Protein AF-A0A7C0U0V1-F1 (afdb_monomer_lite)

Secondary structure (DSSP, 8-state):
----HHHHHHHHHHHHHHHHHHHHHHHHHHHHHHHHHHHHHHHHHHHHHHHHHEEEEE-STT-TTSPP-PPPHHHHHHHHHHHHHHHHHHHHHHHHHHHHHH---TTHHHHHHHHHHHHHHHHHHHHHHHHHHHHSPPEEEEE----------TT--S--

Structure (mmCIF, N/CA/C/O backbone):
data_AF-A0A7C0U0V1-F1
#
_entry.id   AF-A0A7C0U0V1-F1
#
loop_
_atom_site.group_PDB
_atom_site.id
_atom_site.type_symbol
_atom_site.label_atom_id
_atom_site.label_alt_id
_atom_site.label_comp_id
_atom_site.label_asym_id
_atom_site.label_entity_id
_atom_site.label_seq_id
_atom_site.pdbx_PDB_ins_code
_atom_site.Cartn_x
_atom_site.Cartn_y
_atom_site.Cartn_z
_atom_site.occupancy
_atom_site.B_iso_or_equiv
_atom_site.auth_seq_id
_atom_site.auth_comp_id
_atom_site.auth_asym_id
_atom_site.auth_atom_id
_atom_site.pdbx_PDB_model_num
ATOM 1 N N . MET A 1 1 ? -17.894 32.303 45.449 1.00 52.69 1 MET A N 1
ATOM 2 C CA . MET A 1 1 ? -18.729 31.550 44.489 1.00 52.69 1 MET A CA 1
ATOM 3 C C . MET A 1 1 ? -18.239 30.102 44.482 1.00 52.69 1 MET A C 1
ATOM 5 O O . MET A 1 1 ? -17.266 29.779 43.814 1.00 52.69 1 MET A O 1
ATOM 9 N N . THR A 1 2 ? -18.782 29.261 45.362 1.00 60.09 2 THR A N 1
ATOM 10 C CA . THR A 1 2 ? -18.329 27.878 45.577 1.00 60.09 2 THR A CA 1
ATOM 11 C C . THR A 1 2 ? -19.052 26.952 44.605 1.00 60.09 2 THR A C 1
ATOM 13 O O . THR A 1 2 ? -20.195 26.574 44.834 1.00 60.09 2 THR A O 1
ATOM 16 N N . VAL A 1 3 ? -18.382 26.618 43.499 1.00 63.16 3 VAL A N 1
ATOM 17 C CA . VAL A 1 3 ? -18.854 25.628 42.515 1.00 63.16 3 VAL A CA 1
ATOM 18 C C . VAL A 1 3 ? -19.207 24.333 43.245 1.00 63.16 3 VAL A C 1
ATOM 20 O O . VAL A 1 3 ? -18.391 23.821 44.025 1.00 63.16 3 VAL A O 1
ATOM 23 N N . SER A 1 4 ? -20.422 23.823 43.029 1.00 75.38 4 SER A N 1
ATOM 24 C CA . SER A 1 4 ? -20.931 22.696 43.810 1.00 75.38 4 SER A CA 1
ATOM 25 C C . SER A 1 4 ? -20.118 21.427 43.525 1.00 75.38 4 SER A C 1
ATOM 27 O O . SER A 1 4 ? -19.619 21.207 42.419 1.00 75.38 4 SER A O 1
ATOM 29 N N . LEU A 1 5 ? -19.992 20.546 44.520 1.00 73.62 5 LEU A N 1
ATOM 30 C CA . LEU A 1 5 ? -19.275 19.266 44.397 1.00 73.62 5 LEU A CA 1
ATOM 31 C C . LEU A 1 5 ? -19.791 18.412 43.217 1.00 73.62 5 LEU A C 1
ATOM 33 O O . LEU A 1 5 ? -19.023 17.690 42.583 1.00 73.62 5 LEU A O 1
ATOM 37 N N . ARG A 1 6 ? -21.076 18.569 42.871 1.00 76.75 6 ARG A N 1
ATOM 38 C CA . ARG A 1 6 ? -21.735 17.937 41.721 1.00 76.75 6 ARG A CA 1
ATOM 39 C C . ARG A 1 6 ? -21.219 18.466 40.377 1.00 76.75 6 ARG A C 1
ATOM 41 O O . ARG A 1 6 ? -21.035 17.680 39.450 1.00 76.75 6 ARG A O 1
ATOM 48 N N . GLU A 1 7 ? -20.952 19.766 40.264 1.00 78.00 7 GLU A N 1
ATOM 49 C CA . GLU A 1 7 ? -20.374 20.365 39.051 1.00 78.00 7 GLU A CA 1
ATOM 50 C C . GLU A 1 7 ? -18.918 19.949 38.855 1.00 78.00 7 GLU A C 1
ATOM 52 O O . GLU A 1 7 ? -18.533 19.592 37.743 1.00 78.00 7 GLU A O 1
ATOM 57 N N . LYS A 1 8 ? -18.120 19.892 39.931 1.00 79.25 8 LYS A N 1
ATOM 58 C CA . LYS A 1 8 ? -16.739 19.384 39.848 1.00 79.25 8 LYS A CA 1
ATOM 59 C C . LYS A 1 8 ? -16.689 17.929 39.370 1.00 79.25 8 LYS A C 1
ATOM 61 O O . LYS A 1 8 ? -15.810 17.586 38.580 1.00 79.25 8 LYS A O 1
ATOM 66 N N . LEU A 1 9 ? -17.633 17.091 39.810 1.00 81.31 9 LEU A N 1
ATOM 67 C CA . LEU A 1 9 ? -17.733 15.703 39.348 1.00 81.31 9 LEU A CA 1
ATOM 68 C C . LEU A 1 9 ? -18.065 15.626 37.850 1.00 81.31 9 LEU A C 1
ATOM 70 O O . LEU A 1 9 ? -17.366 14.934 37.113 1.00 81.31 9 LEU A O 1
ATOM 74 N N . ARG A 1 10 ? -19.062 16.396 37.389 1.00 83.44 10 ARG A N 1
ATOM 75 C CA . ARG A 1 10 ? -19.451 16.453 35.968 1.00 83.44 10 ARG A CA 1
ATOM 76 C C . ARG A 1 10 ? -18.323 16.940 35.064 1.00 83.44 10 ARG A C 1
ATOM 78 O O . ARG A 1 10 ? -18.114 16.373 33.997 1.00 83.44 10 ARG A O 1
ATOM 85 N N . ILE A 1 11 ? -17.580 17.963 35.487 1.00 82.88 11 ILE A N 1
ATOM 86 C CA . ILE A 1 11 ? -16.443 18.489 34.719 1.00 82.88 11 ILE A CA 1
ATOM 87 C C . ILE A 1 11 ? -15.343 17.427 34.602 1.00 82.88 11 ILE A C 1
ATOM 89 O O . ILE A 1 11 ? -14.811 17.211 33.516 1.00 82.88 11 ILE A O 1
ATOM 93 N N . LYS A 1 12 ? -15.031 16.709 35.688 1.00 84.56 12 LYS A N 1
ATOM 94 C CA . LYS A 1 12 ? -14.028 15.634 35.670 1.00 84.56 12 LYS A CA 1
ATOM 95 C C . LYS A 1 12 ? -14.440 14.474 34.754 1.00 84.56 12 LYS A C 1
ATOM 97 O O . LYS A 1 12 ? -13.595 13.905 34.066 1.00 84.56 12 LYS A O 1
ATOM 102 N N . GLU A 1 13 ? -15.729 14.152 34.718 1.00 84.38 13 GLU A N 1
ATOM 103 C CA . GLU A 1 13 ? -16.301 13.115 33.856 1.00 84.38 13 GLU A CA 1
ATOM 104 C C . GLU A 1 13 ? -16.287 13.523 32.370 1.00 84.38 13 GLU A C 1
ATOM 106 O O . GLU A 1 13 ? -15.863 12.738 31.520 1.00 84.38 13 GLU A O 1
ATOM 111 N N . LEU A 1 14 ? -16.627 14.781 32.062 1.00 80.19 14 LEU A N 1
ATOM 112 C CA . LEU A 1 14 ? -16.512 15.371 30.721 1.00 80.19 14 LEU A CA 1
ATOM 113 C C . LEU A 1 14 ? -15.067 15.391 30.216 1.00 80.19 14 LEU A C 1
ATOM 115 O O . LEU A 1 14 ? -14.814 14.976 29.088 1.00 80.19 14 LEU A O 1
ATOM 119 N N . ILE A 1 15 ? -14.112 15.807 31.053 1.00 77.38 15 ILE A N 1
ATOM 120 C CA . ILE A 1 15 ? -12.680 15.787 30.710 1.00 77.38 15 ILE A CA 1
ATOM 121 C C . ILE A 1 15 ? -12.211 14.347 30.454 1.00 77.38 15 ILE A C 1
ATOM 123 O O . ILE A 1 15 ? -11.475 14.092 29.501 1.00 77.38 15 ILE A O 1
ATOM 127 N N . GLY A 1 16 ? -12.671 13.387 31.263 1.00 75.12 16 GLY A N 1
ATOM 128 C CA . GLY A 1 16 ? -12.370 11.968 31.071 1.00 75.12 16 GLY A CA 1
ATOM 129 C C . GLY A 1 16 ? -12.929 11.400 29.762 1.00 75.12 16 GLY A C 1
ATOM 130 O O . GLY A 1 16 ? -12.252 10.614 29.093 1.00 75.12 16 GLY A O 1
ATOM 131 N N . LEU A 1 17 ? -14.137 11.806 29.365 1.00 70.88 17 LEU A N 1
ATOM 132 C CA . LEU A 1 17 ? -14.733 11.436 28.079 1.00 70.88 17 LEU A CA 1
ATOM 133 C C . LEU A 1 17 ? -13.994 12.081 26.900 1.00 70.88 17 LEU A C 1
ATOM 135 O O . LEU A 1 17 ? -13.692 11.381 25.933 1.00 70.88 17 LEU A O 1
ATOM 139 N N . LEU A 1 18 ? -13.642 13.366 27.005 1.00 69.06 18 LEU A N 1
ATOM 140 C CA . LEU A 1 18 ? -12.904 14.103 25.975 1.00 69.06 18 LEU A CA 1
ATOM 141 C C . LEU A 1 18 ? -11.524 13.474 25.722 1.00 69.06 18 LEU A C 1
ATOM 143 O O . LEU A 1 18 ? -11.189 13.132 24.591 1.00 69.06 18 LEU A O 1
ATOM 147 N N . SER A 1 19 ? -10.785 13.182 26.797 1.00 72.50 19 SER A N 1
ATOM 148 C CA . SER A 1 19 ? -9.481 12.514 26.726 1.00 72.50 19 SER A CA 1
ATOM 149 C C . SER A 1 19 ? -9.562 11.132 26.062 1.00 72.50 19 SER A C 1
ATOM 151 O O . SER A 1 19 ? -8.701 10.767 25.259 1.00 72.50 19 SER A O 1
ATOM 153 N N . ARG A 1 20 ? -10.619 10.349 26.333 1.00 66.06 20 ARG A N 1
ATOM 154 C CA . ARG A 1 20 ? -10.821 9.047 25.668 1.00 66.06 20 ARG A CA 1
ATOM 155 C C . ARG A 1 20 ? -11.096 9.182 24.173 1.00 66.06 20 ARG A C 1
ATOM 157 O O . ARG A 1 20 ? -10.730 8.275 23.422 1.00 66.06 20 ARG A O 1
ATOM 164 N N . ILE A 1 21 ? -11.768 10.251 23.753 1.00 67.81 21 ILE A N 1
ATOM 165 C CA . ILE A 1 21 ? -12.052 10.527 22.343 1.00 67.81 21 ILE A CA 1
ATOM 166 C C . ILE A 1 21 ? -10.740 10.867 21.628 1.00 67.81 21 ILE A C 1
ATOM 168 O O . ILE A 1 21 ? -10.406 10.178 20.662 1.00 67.81 21 ILE A O 1
ATOM 172 N N . ASP A 1 22 ? -9.941 11.795 22.161 1.00 72.81 22 ASP A N 1
ATOM 173 C CA . ASP A 1 22 ? -8.646 12.187 21.576 1.00 72.81 22 ASP A CA 1
ATOM 174 C C . ASP A 1 22 ? -7.701 10.994 21.370 1.00 72.81 22 ASP A C 1
ATOM 176 O O . ASP A 1 22 ? -7.116 10.817 20.298 1.00 72.81 22 ASP A O 1
ATOM 180 N N . VAL A 1 23 ? -7.614 10.092 22.353 1.00 76.88 23 VAL A N 1
ATOM 181 C CA . VAL A 1 23 ? -6.754 8.900 22.256 1.00 76.88 23 VAL A CA 1
ATOM 182 C C . VAL A 1 23 ? -7.206 7.943 21.144 1.00 76.88 23 VAL A C 1
ATOM 184 O O . VAL A 1 23 ? -6.367 7.308 20.498 1.00 76.88 23 VAL A O 1
ATOM 187 N N . LYS A 1 24 ? -8.516 7.800 20.901 1.00 77.88 24 LYS A N 1
ATOM 188 C CA . LYS A 1 24 ? -9.033 6.926 19.830 1.00 77.88 24 LYS A CA 1
ATOM 189 C C . LYS A 1 24 ? -8.710 7.487 18.449 1.00 77.88 24 LYS A C 1
ATOM 191 O O . LYS A 1 24 ? -8.263 6.730 17.588 1.00 77.88 24 LYS A O 1
ATOM 196 N N . TRP A 1 25 ? -8.887 8.790 18.257 1.00 78.50 25 TRP A N 1
ATOM 197 C CA . TRP A 1 25 ? -8.562 9.456 16.996 1.00 78.50 25 TRP A CA 1
ATOM 198 C C . TRP A 1 25 ? -7.063 9.433 16.708 1.00 78.50 25 TRP A C 1
ATOM 200 O O . TRP A 1 25 ? -6.670 9.145 15.580 1.00 78.50 25 TRP A O 1
ATOM 210 N N . PHE A 1 26 ? -6.219 9.607 17.729 1.00 85.19 26 PHE A N 1
ATOM 211 C CA . PHE A 1 26 ? -4.771 9.475 17.570 1.00 85.19 26 PHE A CA 1
ATOM 212 C C . PHE A 1 26 ? -4.359 8.062 17.122 1.00 85.19 26 PHE A C 1
ATOM 214 O O . PHE A 1 26 ? -3.533 7.894 16.223 1.00 85.19 26 PHE A O 1
ATOM 221 N N . LYS A 1 27 ? -4.975 7.019 17.697 1.00 85.38 27 LYS A N 1
ATOM 222 C CA . LYS A 1 27 ? -4.744 5.628 17.267 1.00 85.38 27 LYS A CA 1
ATOM 223 C C . LYS A 1 27 ? -5.191 5.391 15.825 1.00 85.38 27 LYS A C 1
ATOM 225 O O . LYS A 1 27 ? -4.469 4.727 15.084 1.00 85.38 27 LYS A O 1
ATOM 230 N N . LEU A 1 28 ? -6.339 5.936 15.423 1.00 86.88 28 LEU A N 1
ATOM 231 C CA . LEU A 1 28 ? -6.820 5.854 14.043 1.00 86.88 28 LEU A CA 1
ATOM 232 C C . LEU A 1 28 ? -5.836 6.534 13.077 1.00 86.88 28 LEU A C 1
ATOM 234 O O . LEU A 1 28 ? -5.447 5.923 12.085 1.00 86.88 28 LEU A O 1
ATOM 238 N N . ALA A 1 29 ? -5.381 7.747 13.402 1.00 88.69 29 ALA A N 1
ATOM 239 C CA . ALA A 1 29 ? -4.416 8.498 12.599 1.00 88.69 29 ALA A CA 1
ATOM 240 C C . ALA A 1 29 ? -3.093 7.736 12.427 1.00 88.69 29 ALA A C 1
ATOM 242 O O . ALA A 1 29 ? -2.569 7.642 11.318 1.00 88.69 29 ALA A O 1
ATOM 243 N N . ARG A 1 30 ? -2.587 7.102 13.494 1.00 91.31 30 ARG A N 1
ATOM 244 C CA . ARG A 1 30 ? -1.407 6.229 13.406 1.00 91.31 30 ARG A CA 1
ATOM 245 C C . ARG A 1 30 ? -1.641 5.031 12.482 1.00 91.31 30 ARG A C 1
ATOM 247 O O . ARG A 1 30 ? -0.762 4.686 11.700 1.00 91.31 30 ARG A O 1
ATOM 254 N N . GLY A 1 31 ? -2.816 4.406 12.563 1.00 89.38 31 GLY A N 1
ATOM 255 C CA . GLY A 1 31 ? -3.198 3.324 11.653 1.00 89.38 31 GLY A CA 1
ATOM 256 C C . GLY A 1 31 ? -3.218 3.788 10.198 1.00 89.38 31 GLY A C 1
ATOM 257 O O . GLY A 1 31 ? -2.687 3.105 9.328 1.00 89.38 31 GLY A O 1
ATOM 258 N N . LEU A 1 32 ? -3.767 4.975 9.941 1.00 91.12 32 LEU A N 1
ATOM 259 C CA . LEU A 1 32 ? -3.794 5.567 8.607 1.00 91.12 32 LEU A CA 1
ATOM 260 C C . LEU A 1 32 ? -2.378 5.830 8.075 1.00 91.12 32 LEU A C 1
ATOM 262 O O . LEU A 1 32 ? -2.096 5.516 6.923 1.00 91.12 32 LEU A O 1
ATOM 266 N N . ALA A 1 33 ? -1.470 6.337 8.914 1.00 92.94 33 ALA A N 1
ATOM 267 C CA . ALA A 1 33 ? -0.074 6.538 8.531 1.00 92.94 33 ALA A CA 1
ATOM 268 C C . ALA A 1 33 ? 0.609 5.216 8.138 1.00 92.94 33 ALA A C 1
ATOM 270 O O . ALA A 1 33 ? 1.243 5.143 7.090 1.00 92.94 33 ALA A O 1
ATOM 271 N N . ILE A 1 34 ? 0.424 4.154 8.930 1.00 93.38 34 ILE A N 1
ATOM 272 C CA . ILE A 1 34 ? 0.926 2.802 8.619 1.00 93.38 34 ILE A CA 1
ATOM 273 C C . ILE A 1 34 ? 0.390 2.316 7.270 1.00 93.38 34 ILE A C 1
ATOM 275 O O . ILE A 1 34 ? 1.144 1.791 6.455 1.00 93.38 34 ILE A O 1
ATOM 279 N N . PHE A 1 35 ? -0.906 2.498 7.034 1.00 92.50 35 PHE A N 1
ATOM 280 C CA . PHE A 1 35 ? -1.561 2.096 5.796 1.00 92.50 35 PHE A CA 1
ATOM 281 C C . PHE A 1 35 ? -0.997 2.834 4.573 1.00 92.50 35 PHE A C 1
ATOM 283 O O . PHE A 1 35 ? -0.660 2.196 3.577 1.00 92.50 35 PHE A O 1
ATOM 290 N N . ILE A 1 36 ? -0.815 4.156 4.664 1.00 92.06 36 ILE A N 1
ATOM 291 C CA . ILE A 1 36 ? -0.202 4.959 3.595 1.00 92.06 36 ILE A CA 1
ATOM 292 C C . ILE A 1 36 ? 1.236 4.495 3.334 1.00 92.06 36 ILE A C 1
ATOM 294 O O . ILE A 1 36 ? 1.610 4.273 2.183 1.00 92.06 36 ILE A O 1
ATOM 298 N N . ILE A 1 37 ? 2.028 4.288 4.392 1.00 94.19 37 ILE A N 1
ATOM 299 C CA . ILE A 1 37 ? 3.405 3.786 4.275 1.00 94.19 37 ILE A CA 1
ATOM 300 C C . ILE A 1 37 ? 3.423 2.420 3.585 1.00 94.19 37 ILE A C 1
ATOM 302 O O . ILE A 1 37 ? 4.258 2.201 2.714 1.00 94.19 37 ILE A O 1
ATOM 306 N N . ALA A 1 38 ? 2.495 1.519 3.914 1.00 93.31 38 ALA A N 1
ATOM 307 C CA . ALA A 1 38 ? 2.410 0.208 3.277 1.00 93.31 38 ALA A CA 1
ATOM 308 C C . ALA A 1 38 ? 2.125 0.305 1.769 1.00 93.31 38 ALA A C 1
ATOM 310 O O . ALA A 1 38 ? 2.772 -0.387 0.983 1.00 93.31 38 ALA A O 1
ATOM 311 N N . ILE A 1 39 ? 1.204 1.185 1.356 1.00 92.81 39 ILE A N 1
ATOM 312 C CA . ILE A 1 39 ? 0.903 1.423 -0.065 1.00 92.81 39 ILE A CA 1
ATOM 313 C C . ILE A 1 39 ? 2.131 1.971 -0.791 1.00 92.81 39 ILE A C 1
ATOM 315 O O . ILE A 1 39 ? 2.489 1.466 -1.858 1.00 92.81 39 ILE A O 1
ATOM 319 N N . LEU A 1 40 ? 2.795 2.975 -0.213 1.00 92.88 40 LEU A N 1
ATOM 320 C CA . LEU A 1 40 ? 4.003 3.553 -0.797 1.00 92.88 40 LEU A CA 1
ATOM 321 C C . LEU A 1 40 ? 5.105 2.502 -0.916 1.00 92.88 40 LEU A C 1
ATOM 323 O O . LEU A 1 40 ? 5.679 2.343 -1.986 1.00 92.88 40 LEU A O 1
ATOM 327 N N . PHE A 1 41 ? 5.351 1.732 0.143 1.00 92.88 41 PHE A N 1
ATOM 328 C CA . PHE A 1 41 ? 6.376 0.693 0.162 1.00 92.88 41 PHE A CA 1
ATOM 329 C C . PHE A 1 41 ? 6.135 -0.379 -0.909 1.00 92.88 41 PHE A C 1
ATOM 331 O O . PHE A 1 41 ? 7.053 -0.755 -1.640 1.00 92.88 41 PHE A O 1
ATOM 338 N N . LEU A 1 42 ? 4.884 -0.820 -1.067 1.00 91.31 42 LEU A N 1
ATOM 339 C CA . LEU A 1 42 ? 4.496 -1.767 -2.112 1.00 91.31 42 LEU A CA 1
ATOM 340 C C . LEU A 1 42 ? 4.652 -1.171 -3.520 1.00 91.31 42 LEU A C 1
ATOM 342 O O . LEU A 1 42 ? 5.089 -1.863 -4.442 1.00 91.31 42 LEU A O 1
ATOM 346 N N . THR A 1 43 ? 4.321 0.110 -3.688 1.00 92.56 43 THR A N 1
ATOM 347 C CA . THR A 1 43 ? 4.465 0.836 -4.960 1.00 92.56 43 THR A CA 1
ATOM 348 C C . THR A 1 43 ? 5.938 0.954 -5.349 1.00 92.56 43 THR A C 1
ATOM 350 O O . THR A 1 43 ? 6.304 0.541 -6.447 1.00 92.56 43 THR A O 1
ATOM 353 N N . TYR A 1 44 ? 6.794 1.402 -4.426 1.00 91.44 44 TYR A N 1
ATOM 354 C CA . TYR A 1 44 ? 8.246 1.484 -4.621 1.00 91.44 44 TYR A CA 1
ATOM 355 C C . TYR A 1 44 ? 8.871 0.130 -4.952 1.00 91.44 44 TYR A C 1
ATOM 357 O O . TYR A 1 44 ? 9.728 0.023 -5.825 1.00 91.44 44 TYR A O 1
ATOM 365 N N . THR A 1 45 ? 8.413 -0.925 -4.286 1.00 90.19 45 THR A N 1
ATOM 366 C CA . THR A 1 45 ? 8.899 -2.275 -4.569 1.00 90.19 45 THR A CA 1
ATOM 367 C C . THR A 1 45 ? 8.476 -2.735 -5.967 1.00 90.19 45 THR A C 1
ATOM 369 O O . THR A 1 45 ? 9.278 -3.304 -6.701 1.00 90.19 45 THR A O 1
ATOM 372 N N . THR A 1 46 ? 7.234 -2.446 -6.369 1.00 89.44 46 THR A N 1
ATOM 373 C CA . THR A 1 46 ? 6.715 -2.817 -7.695 1.00 89.44 46 THR A CA 1
ATOM 374 C C . THR A 1 46 ? 7.473 -2.095 -8.812 1.00 89.44 46 THR A C 1
ATOM 376 O O . THR A 1 46 ? 7.904 -2.747 -9.760 1.00 89.44 46 THR A O 1
ATOM 379 N N . ILE A 1 47 ? 7.670 -0.776 -8.697 1.00 90.19 47 ILE A N 1
ATOM 380 C CA . ILE A 1 47 ? 8.395 -0.005 -9.720 1.00 90.19 47 ILE A CA 1
ATOM 381 C C . ILE A 1 47 ? 9.859 -0.452 -9.806 1.00 90.19 47 ILE A C 1
ATOM 383 O O . ILE A 1 47 ? 10.359 -0.671 -10.903 1.00 90.19 47 ILE A O 1
ATOM 387 N N . TYR A 1 48 ? 10.508 -0.724 -8.665 1.00 88.75 48 TYR A N 1
ATOM 388 C CA . TYR A 1 48 ? 11.870 -1.256 -8.649 1.00 88.75 48 TYR A CA 1
ATOM 389 C C . TYR A 1 48 ? 11.978 -2.559 -9.449 1.00 88.75 48 TYR A C 1
ATOM 391 O O . TYR A 1 48 ? 12.908 -2.715 -10.239 1.00 88.75 48 TYR A O 1
ATOM 399 N N . VAL A 1 49 ? 11.026 -3.481 -9.275 1.00 88.06 49 VAL A N 1
ATOM 400 C CA . VAL A 1 49 ? 10.990 -4.740 -10.033 1.00 88.06 49 VAL A CA 1
ATOM 401 C C . VAL A 1 49 ? 10.787 -4.480 -11.523 1.00 88.06 49 VAL A C 1
ATOM 403 O O . VAL A 1 49 ? 11.524 -5.045 -12.326 1.00 88.06 49 VAL A O 1
ATOM 406 N N . ILE A 1 50 ? 9.839 -3.623 -11.900 1.00 85.88 50 ILE A N 1
ATOM 407 C CA . ILE A 1 50 ? 9.574 -3.313 -13.311 1.00 85.88 50 ILE A CA 1
ATOM 408 C C . ILE A 1 50 ? 10.820 -2.721 -13.977 1.00 85.88 50 ILE A C 1
ATOM 410 O O . ILE A 1 50 ? 11.233 -3.209 -15.019 1.00 85.88 50 ILE A O 1
ATOM 414 N N . GLU A 1 51 ? 11.468 -1.739 -13.354 1.00 85.25 51 GLU A N 1
ATOM 415 C CA . GLU A 1 51 ? 12.606 -1.036 -13.959 1.00 85.25 51 GLU A CA 1
ATOM 416 C C . GLU A 1 51 ? 13.906 -1.851 -13.944 1.00 85.25 51 GLU A C 1
ATOM 418 O O . GLU A 1 51 ? 14.722 -1.756 -14.859 1.00 85.25 51 GLU A O 1
ATOM 423 N N . ASN A 1 52 ? 14.142 -2.644 -12.893 1.00 85.12 52 ASN A N 1
ATOM 424 C CA . ASN A 1 52 ? 15.447 -3.281 -12.683 1.00 85.12 52 ASN A CA 1
ATOM 425 C C . ASN A 1 52 ? 15.452 -4.778 -12.982 1.00 85.12 52 ASN A C 1
ATOM 427 O O . ASN A 1 52 ? 16.532 -5.360 -13.126 1.00 85.12 52 ASN A O 1
ATOM 431 N N . LYS A 1 53 ? 14.282 -5.422 -13.024 1.00 83.75 53 LYS A N 1
ATOM 432 C CA . LYS A 1 53 ? 14.157 -6.884 -13.127 1.00 83.75 53 LYS A CA 1
ATOM 433 C C . LYS A 1 53 ? 13.341 -7.351 -14.318 1.00 83.75 53 LYS A C 1
ATOM 435 O O . LYS A 1 53 ? 13.454 -8.527 -14.655 1.00 83.75 53 LYS A O 1
ATOM 440 N N . ILE A 1 54 ? 12.584 -6.473 -14.963 1.00 81.06 54 ILE A N 1
ATOM 441 C CA . ILE A 1 54 ? 11.845 -6.790 -16.179 1.00 81.06 54 ILE A CA 1
ATOM 442 C C . ILE A 1 54 ? 12.528 -6.069 -17.335 1.00 81.06 54 ILE A C 1
ATOM 444 O O . ILE A 1 54 ? 12.723 -4.861 -17.294 1.00 81.06 54 ILE A O 1
ATOM 448 N N . ASP A 1 55 ? 12.920 -6.833 -18.345 1.00 78.62 55 ASP A N 1
ATOM 449 C CA . ASP A 1 55 ? 13.508 -6.302 -19.565 1.00 78.62 55 ASP A CA 1
ATOM 450 C C . ASP A 1 55 ? 12.572 -6.624 -20.727 1.00 78.62 55 ASP A C 1
ATOM 452 O O . ASP A 1 55 ? 12.359 -7.796 -21.051 1.00 78.62 55 ASP A O 1
ATOM 456 N N . ILE A 1 56 ? 11.932 -5.601 -21.284 1.00 75.88 56 ILE A N 1
ATOM 457 C CA . ILE A 1 56 ? 10.886 -5.763 -22.293 1.00 75.88 56 ILE A CA 1
ATOM 458 C C . ILE A 1 56 ? 11.421 -5.224 -23.615 1.00 75.88 56 ILE A C 1
ATOM 460 O O . ILE A 1 56 ? 11.807 -4.061 -23.685 1.00 75.88 56 ILE A O 1
ATOM 464 N N . HIS A 1 57 ? 11.395 -6.055 -24.657 1.00 76.12 57 HIS A N 1
ATOM 465 C CA . HIS A 1 57 ? 11.858 -5.689 -26.000 1.00 76.12 57 HIS A CA 1
ATOM 466 C C . HIS A 1 57 ? 10.848 -6.119 -27.062 1.00 76.12 57 HIS A C 1
ATOM 468 O O . HIS A 1 57 ? 10.182 -7.152 -26.919 1.00 76.12 57 HIS A O 1
ATOM 474 N N . PHE A 1 58 ? 10.746 -5.360 -28.153 1.00 73.50 58 PHE A N 1
ATOM 475 C CA . PHE A 1 58 ? 9.971 -5.782 -29.319 1.00 73.50 58 PHE A CA 1
ATOM 476 C C . PHE A 1 58 ? 10.765 -6.791 -30.146 1.00 73.50 58 PHE A C 1
ATOM 478 O O . PHE A 1 58 ? 11.922 -6.563 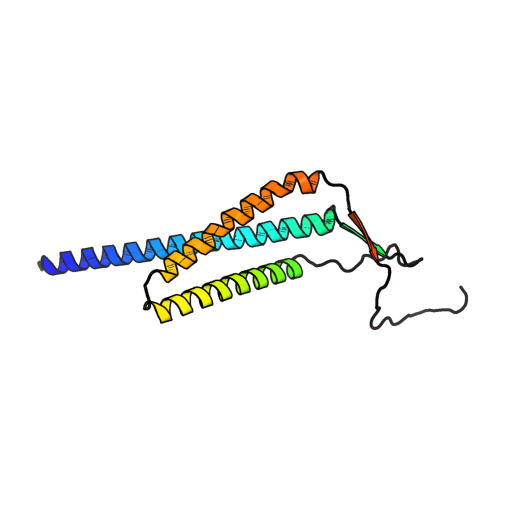-30.484 1.00 73.50 58 PHE A O 1
ATOM 485 N N . MET A 1 59 ? 10.120 -7.900 -30.514 1.00 69.88 59 MET A N 1
ATOM 486 C CA . MET A 1 59 ? 10.732 -8.924 -31.369 1.00 69.88 59 MET A CA 1
ATOM 487 C C . MET A 1 59 ? 10.685 -8.570 -32.866 1.00 69.88 59 MET A C 1
ATOM 489 O O . MET A 1 59 ? 11.247 -9.289 -33.691 1.00 69.88 59 MET A O 1
ATOM 493 N N . LEU A 1 60 ? 9.997 -7.482 -33.233 1.00 71.69 60 LEU A N 1
ATOM 494 C CA . LEU A 1 60 ? 9.913 -7.011 -34.612 1.00 71.69 60 LEU A CA 1
ATOM 495 C C . LEU A 1 60 ? 11.229 -6.361 -35.042 1.00 71.69 60 LEU A C 1
ATOM 497 O O . LEU A 1 60 ? 11.680 -5.375 -34.459 1.00 71.69 60 LEU A O 1
ATOM 501 N N . LYS A 1 61 ? 11.802 -6.888 -36.126 1.00 67.88 61 LYS A N 1
ATOM 502 C CA . LYS A 1 61 ? 13.042 -6.389 -36.719 1.00 67.88 61 LYS A CA 1
ATOM 503 C C . LYS A 1 61 ? 12.920 -4.899 -37.060 1.00 67.88 61 LYS A C 1
ATOM 505 O O . LYS A 1 61 ? 12.023 -4.513 -37.808 1.00 67.88 61 LYS A O 1
ATOM 510 N N . GLY A 1 62 ? 13.824 -4.080 -36.520 1.00 68.44 62 GLY A N 1
ATOM 511 C CA . GLY A 1 62 ? 13.816 -2.614 -36.670 1.00 68.44 62 GLY A CA 1
ATOM 512 C C . GLY A 1 62 ? 13.038 -1.841 -35.594 1.00 68.44 62 GLY A C 1
ATOM 513 O O . GLY A 1 62 ? 13.081 -0.615 -35.597 1.00 68.44 62 GLY A O 1
ATOM 514 N N . PHE A 1 63 ? 12.370 -2.533 -34.665 1.00 67.12 63 PHE A N 1
ATOM 515 C CA . PHE A 1 63 ? 11.660 -1.944 -33.516 1.00 67.12 63 PHE A CA 1
ATOM 516 C C . PHE A 1 63 ? 12.284 -2.346 -32.168 1.00 67.12 63 PHE A C 1
ATOM 518 O O . PHE A 1 63 ? 11.778 -1.974 -31.115 1.00 67.12 63 PHE A O 1
ATOM 525 N N . GLU A 1 64 ? 13.393 -3.086 -32.206 1.00 67.94 64 GLU A N 1
ATOM 526 C CA . GLU A 1 64 ? 14.103 -3.656 -31.052 1.00 67.94 64 GLU A CA 1
ATOM 527 C C . GLU A 1 64 ? 14.537 -2.590 -30.032 1.00 67.94 64 GLU A C 1
ATOM 529 O O . GLU A 1 64 ? 14.528 -2.849 -28.835 1.00 67.94 64 GLU A O 1
ATOM 534 N N . GLU A 1 65 ? 14.870 -1.381 -30.499 1.00 68.12 65 GLU A N 1
ATOM 535 C CA . GLU A 1 65 ? 15.304 -0.262 -29.651 1.00 68.12 65 GLU A CA 1
ATOM 536 C C . GLU A 1 65 ? 14.153 0.635 -29.170 1.00 68.12 65 GLU A C 1
ATOM 538 O O . GLU A 1 65 ? 14.389 1.582 -28.416 1.00 68.12 65 GLU A O 1
ATOM 543 N N . ILE A 1 66 ? 12.906 0.385 -29.594 1.00 69.81 66 ILE A N 1
ATOM 544 C CA . ILE A 1 66 ? 11.777 1.205 -29.146 1.00 69.81 66 ILE A CA 1
ATOM 545 C C . ILE A 1 66 ? 11.439 0.822 -27.704 1.00 69.81 66 ILE A C 1
ATOM 547 O O . ILE A 1 66 ? 11.056 -0.325 -27.462 1.00 69.81 66 ILE A O 1
ATOM 551 N N . PRO A 1 67 ? 11.524 1.763 -26.743 1.00 66.56 67 PRO A N 1
ATOM 552 C CA . PRO A 1 67 ? 11.177 1.471 -25.366 1.00 66.56 67 PRO A CA 1
ATOM 553 C C . PRO A 1 67 ? 9.674 1.166 -25.290 1.00 66.56 67 PRO A C 1
ATOM 555 O O . PRO A 1 67 ? 8.858 2.001 -25.693 1.00 66.56 67 PRO A O 1
ATOM 558 N N . PRO A 1 68 ? 9.281 -0.016 -24.798 1.00 72.38 68 PRO A N 1
ATOM 559 C CA . PRO A 1 68 ? 7.877 -0.339 -24.622 1.00 72.38 68 PRO A CA 1
ATOM 560 C C . PRO A 1 68 ? 7.265 0.516 -23.514 1.00 72.38 68 PRO A C 1
ATOM 562 O O . PRO A 1 68 ? 7.933 0.923 -22.561 1.00 72.38 68 PRO A O 1
ATOM 565 N N . GLU A 1 69 ? 5.967 0.776 -23.634 1.00 78.00 69 GLU A N 1
ATOM 566 C CA . GLU A 1 69 ? 5.229 1.538 -22.635 1.00 78.00 69 GLU A CA 1
ATOM 567 C C . GLU A 1 69 ? 5.112 0.715 -21.343 1.00 78.00 69 GLU A C 1
ATOM 569 O O . GLU A 1 69 ? 4.398 -0.288 -21.276 1.00 78.00 69 GLU A O 1
ATOM 574 N N . VAL A 1 70 ? 5.858 1.123 -20.316 1.00 82.31 70 VAL A N 1
ATOM 575 C CA . VAL A 1 70 ? 5.814 0.521 -18.981 1.00 82.31 70 VAL A CA 1
ATOM 576 C C . VAL A 1 70 ? 4.947 1.359 -18.039 1.00 82.31 70 VAL A C 1
ATOM 578 O O . VAL A 1 70 ? 4.912 2.586 -18.163 1.00 82.31 70 VAL A O 1
ATOM 581 N N . PRO A 1 71 ? 4.250 0.733 -17.071 1.00 85.81 71 PRO A N 1
ATOM 582 C CA . PRO A 1 71 ? 3.412 1.462 -16.128 1.00 85.81 71 PRO A CA 1
ATOM 583 C C . PRO A 1 71 ? 4.237 2.475 -15.334 1.00 85.81 71 PRO A C 1
ATOM 585 O O . PRO A 1 71 ? 5.220 2.114 -14.685 1.00 85.81 71 PRO A O 1
ATOM 588 N N . THR A 1 72 ? 3.810 3.736 -15.340 1.00 90.06 72 THR A N 1
ATOM 589 C CA . THR A 1 72 ? 4.465 4.780 -14.548 1.00 90.06 72 THR A CA 1
ATOM 590 C C . THR A 1 72 ? 4.150 4.623 -13.061 1.00 90.06 72 THR A C 1
ATOM 592 O O . THR A 1 72 ? 3.173 3.973 -12.670 1.00 90.06 72 THR A O 1
ATOM 595 N N . PHE A 1 73 ? 4.952 5.265 -12.208 1.00 88.81 73 PHE A N 1
ATOM 596 C CA . PHE A 1 73 ? 4.718 5.281 -10.763 1.00 88.81 73 PHE A CA 1
ATOM 597 C C . PHE A 1 73 ? 3.286 5.706 -10.407 1.00 88.81 73 PHE A C 1
ATOM 599 O O . PHE A 1 73 ? 2.645 5.049 -9.589 1.00 88.81 73 PHE A O 1
ATOM 606 N N . ASP A 1 74 ? 2.758 6.745 -11.060 1.00 90.31 74 ASP A N 1
ATOM 607 C CA . ASP A 1 74 ? 1.410 7.261 -10.802 1.00 90.31 74 ASP A CA 1
ATOM 608 C C . ASP A 1 74 ? 0.323 6.241 -11.153 1.00 90.31 74 ASP A C 1
ATOM 610 O O . ASP A 1 74 ? -0.631 6.063 -10.393 1.00 90.31 74 ASP A O 1
ATOM 614 N N . MET A 1 75 ? 0.488 5.515 -12.265 1.00 90.25 75 MET A N 1
ATOM 615 C CA . MET A 1 75 ? -0.436 4.448 -12.661 1.00 90.25 75 MET A CA 1
ATOM 616 C C . MET A 1 75 ? -0.433 3.302 -11.643 1.00 90.25 75 MET A C 1
ATOM 618 O O . MET A 1 75 ? -1.497 2.802 -11.260 1.00 90.25 75 MET A O 1
ATOM 622 N N . ILE A 1 76 ? 0.750 2.907 -11.159 1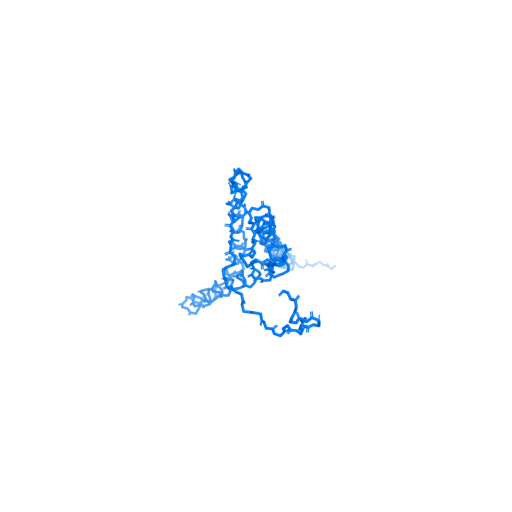.00 91.06 76 ILE A N 1
ATOM 623 C CA . ILE A 1 76 ? 0.883 1.863 -10.135 1.00 91.06 76 ILE A CA 1
ATOM 624 C C . ILE A 1 76 ? 0.268 2.348 -8.820 1.00 91.06 76 ILE A C 1
ATOM 626 O O . ILE A 1 76 ? -0.556 1.639 -8.239 1.00 91.06 76 ILE A O 1
ATOM 630 N N . LEU A 1 77 ? 0.616 3.553 -8.365 1.00 92.81 77 LEU A N 1
ATOM 631 C CA . LEU A 1 77 ? 0.101 4.139 -7.130 1.00 92.81 77 LEU A CA 1
ATOM 632 C C . LEU A 1 77 ? -1.427 4.230 -7.159 1.00 92.81 77 LEU A C 1
ATOM 634 O O . LEU A 1 77 ? -2.082 3.831 -6.194 1.00 92.81 77 LEU A O 1
ATOM 638 N N . PHE A 1 78 ? -2.000 4.694 -8.271 1.00 91.81 78 PHE A N 1
ATOM 639 C CA . PHE A 1 78 ? -3.445 4.768 -8.458 1.00 91.81 78 PHE A CA 1
ATOM 640 C C . PHE A 1 78 ? -4.095 3.385 -8.385 1.00 91.81 78 PHE A C 1
ATOM 642 O O . PHE A 1 78 ? -5.064 3.194 -7.646 1.00 91.81 78 PHE A O 1
ATOM 649 N N . SER A 1 79 ? -3.530 2.396 -9.082 1.00 92.81 79 SER A N 1
ATOM 650 C CA . SER A 1 79 ? -4.006 1.011 -9.022 1.00 92.81 79 SER A CA 1
ATOM 651 C C . SER A 1 79 ? -3.983 0.463 -7.589 1.00 92.81 79 SER A C 1
ATOM 653 O O . SER A 1 79 ? -4.971 -0.122 -7.132 1.00 92.81 79 SER A O 1
ATOM 655 N N . ARG A 1 80 ? -2.907 0.709 -6.828 1.00 90.00 80 ARG A N 1
ATOM 656 C CA . ARG A 1 80 ? -2.804 0.287 -5.420 1.00 90.00 80 ARG A CA 1
ATOM 657 C C . ARG A 1 80 ? -3.798 1.017 -4.522 1.00 90.00 80 ARG A C 1
ATOM 659 O O . ARG A 1 80 ? -4.421 0.379 -3.674 1.00 90.00 80 ARG A O 1
ATOM 666 N N . ALA A 1 81 ? -3.986 2.319 -4.718 1.00 89.62 81 ALA A N 1
ATOM 667 C CA . ALA A 1 81 ? -4.963 3.104 -3.972 1.00 89.62 81 ALA A CA 1
ATOM 668 C C . ALA A 1 81 ? -6.393 2.601 -4.222 1.00 89.62 81 ALA A C 1
ATOM 670 O O . ALA A 1 81 ? -7.155 2.421 -3.271 1.00 89.62 81 ALA A O 1
ATOM 671 N N . LEU A 1 82 ? -6.735 2.294 -5.478 1.00 93.19 82 LEU A N 1
ATOM 672 C CA . LEU A 1 82 ? -8.034 1.734 -5.848 1.00 93.19 82 LEU A CA 1
ATOM 673 C C . LEU A 1 82 ? -8.255 0.351 -5.222 1.00 93.19 82 LEU A C 1
ATOM 675 O O . LEU A 1 82 ? -9.306 0.107 -4.630 1.00 93.19 82 LEU A O 1
ATOM 679 N N . GLN A 1 83 ? -7.260 -0.540 -5.291 1.00 89.50 83 GLN A N 1
ATOM 680 C CA . GLN A 1 83 ? -7.314 -1.849 -4.626 1.00 89.50 83 GLN A CA 1
ATOM 681 C C . GLN A 1 83 ? -7.550 -1.697 -3.120 1.00 89.50 83 GLN A C 1
ATOM 683 O O . GLN A 1 83 ? -8.415 -2.363 -2.550 1.00 89.50 83 GLN A O 1
ATOM 688 N N . ALA A 1 84 ? -6.819 -0.791 -2.473 1.00 87.81 84 ALA A N 1
ATOM 689 C CA . ALA A 1 84 ? -6.943 -0.566 -1.042 1.00 87.81 84 ALA A CA 1
ATOM 690 C C . ALA A 1 84 ? -8.314 0.028 -0.666 1.00 87.81 84 ALA A C 1
ATOM 692 O O . ALA A 1 84 ? -8.913 -0.382 0.330 1.00 87.81 84 ALA A O 1
ATOM 693 N N . PHE A 1 85 ? -8.852 0.926 -1.496 1.00 89.94 85 PHE A N 1
ATOM 694 C CA . PHE A 1 85 ? -10.213 1.439 -1.354 1.00 89.94 85 PHE A CA 1
ATOM 695 C C . PHE A 1 85 ? -11.261 0.325 -1.465 1.00 89.94 85 PHE A C 1
ATOM 697 O O . PHE A 1 85 ? -12.144 0.239 -0.614 1.00 89.94 85 PHE A O 1
ATOM 704 N N . LEU A 1 86 ? -11.140 -0.569 -2.453 1.00 91.44 86 LEU A N 1
ATOM 705 C CA . LEU A 1 86 ? -12.042 -1.716 -2.604 1.00 91.44 86 LEU A CA 1
ATOM 706 C C . LEU A 1 86 ? -12.004 -2.637 -1.378 1.00 91.44 86 LEU A C 1
ATOM 708 O O . LEU A 1 86 ? -13.055 -3.060 -0.897 1.00 91.44 86 LEU A O 1
ATOM 712 N N . VAL A 1 87 ? -10.818 -2.902 -0.824 1.00 87.31 87 VAL A N 1
ATOM 713 C CA . VAL A 1 87 ? -10.677 -3.692 0.412 1.00 87.31 87 VAL A CA 1
ATOM 714 C C . VAL A 1 87 ? -11.392 -3.012 1.582 1.00 87.31 87 VAL A C 1
ATOM 716 O O . VAL A 1 87 ? -12.169 -3.662 2.285 1.00 87.31 87 VAL A O 1
ATOM 719 N N . LEU A 1 88 ? -11.185 -1.706 1.777 1.00 86.31 88 LEU A N 1
ATOM 720 C CA . LEU A 1 88 ? -11.874 -0.942 2.824 1.00 86.31 88 LEU A CA 1
ATOM 721 C C . LEU A 1 88 ? -13.394 -0.924 2.616 1.00 86.31 88 LEU A C 1
ATOM 723 O O . LEU A 1 88 ? -14.144 -1.030 3.587 1.00 86.31 88 LEU A O 1
ATOM 727 N N . PHE A 1 89 ? -13.851 -0.840 1.368 1.00 88.50 89 PHE A N 1
ATOM 728 C CA . PHE A 1 89 ? -15.267 -0.886 1.021 1.00 88.50 89 PHE A CA 1
ATOM 729 C C . PHE A 1 89 ? -15.898 -2.241 1.370 1.00 88.50 89 PHE A C 1
ATOM 731 O O . PHE A 1 89 ? -16.945 -2.279 2.017 1.00 88.50 89 PHE A O 1
ATOM 738 N N . ILE A 1 90 ? -15.241 -3.353 1.025 1.00 88.81 90 ILE A N 1
ATOM 739 C CA . ILE A 1 90 ? -15.697 -4.711 1.368 1.00 88.81 90 ILE A CA 1
ATOM 740 C C . ILE A 1 90 ? -15.765 -4.888 2.888 1.00 88.81 90 ILE A C 1
ATOM 742 O O . ILE A 1 90 ? -16.777 -5.349 3.418 1.00 88.81 90 ILE A O 1
ATOM 746 N N . VAL A 1 91 ? -14.716 -4.474 3.600 1.00 83.81 91 VAL A N 1
ATOM 747 C CA . VAL A 1 91 ? -14.682 -4.466 5.069 1.00 83.81 91 VAL A CA 1
ATOM 748 C C . VAL A 1 91 ? -15.853 -3.665 5.642 1.00 83.81 91 VAL A C 1
ATOM 750 O O . VAL A 1 91 ? -16.523 -4.125 6.568 1.00 83.81 91 VAL A O 1
ATOM 753 N N . GLY A 1 92 ? -16.107 -2.477 5.089 1.00 82.81 92 GLY A N 1
ATOM 754 C CA . GLY A 1 92 ? -17.214 -1.612 5.480 1.00 82.81 92 GLY A CA 1
ATOM 755 C C . GLY A 1 92 ? -18.569 -2.284 5.278 1.00 82.81 92 GLY A C 1
ATOM 756 O O . GLY A 1 92 ? -19.386 -2.282 6.196 1.00 82.81 92 GLY A O 1
ATOM 757 N N . MET A 1 93 ? -18.791 -2.929 4.128 1.00 87.06 93 MET A N 1
ATOM 758 C CA . MET A 1 93 ? -20.014 -3.699 3.874 1.00 87.06 93 MET A CA 1
ATOM 759 C C . MET A 1 93 ? -20.202 -4.830 4.886 1.00 87.06 93 MET A C 1
ATOM 761 O O . MET A 1 93 ? -21.277 -4.949 5.472 1.00 87.06 93 MET A O 1
ATOM 765 N N . VAL A 1 94 ? -19.162 -5.628 5.138 1.00 84.06 94 VAL A N 1
ATOM 766 C CA . VAL A 1 94 ? -19.210 -6.733 6.109 1.00 84.06 94 VAL A CA 1
ATOM 767 C C . VAL A 1 94 ? -19.531 -6.214 7.516 1.00 84.06 94 VAL A C 1
ATOM 769 O O . VAL A 1 94 ? -20.367 -6.791 8.217 1.00 84.06 94 VAL A O 1
ATOM 772 N N . ALA A 1 95 ? -18.933 -5.090 7.916 1.00 78.00 95 ALA A N 1
ATOM 773 C CA . ALA A 1 95 ? -19.234 -4.440 9.187 1.00 78.00 95 ALA A CA 1
ATOM 774 C C . ALA A 1 95 ? -20.682 -3.920 9.257 1.00 78.00 95 ALA A C 1
ATOM 776 O O . ALA A 1 95 ? -21.347 -4.127 10.273 1.00 78.00 95 ALA A O 1
ATOM 777 N N . SER A 1 96 ? -21.195 -3.303 8.188 1.00 78.94 96 SER A N 1
ATOM 778 C CA . SER A 1 96 ? -22.581 -2.820 8.116 1.00 78.94 96 SER A CA 1
ATOM 779 C C . SER A 1 96 ? -23.598 -3.958 8.189 1.00 78.94 96 SER A C 1
ATOM 781 O O . SER A 1 96 ? -24.583 -3.845 8.917 1.00 78.94 96 SER A O 1
ATOM 783 N N . ILE A 1 97 ? -23.347 -5.079 7.506 1.00 83.75 97 ILE A N 1
ATOM 784 C CA . ILE A 1 97 ? -24.201 -6.274 7.589 1.00 83.75 97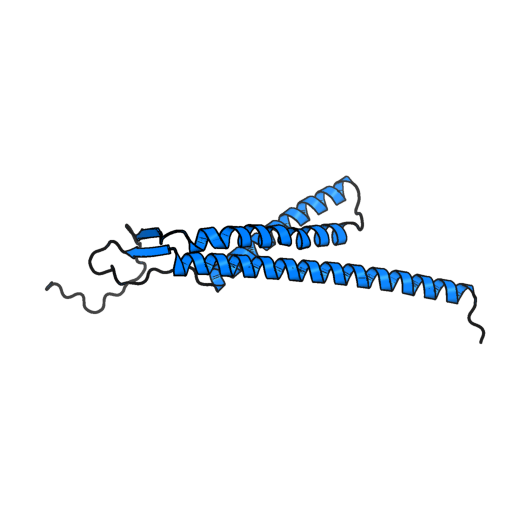 ILE A CA 1
ATOM 785 C C . ILE A 1 97 ? -24.219 -6.807 9.026 1.00 83.75 97 ILE A C 1
ATOM 787 O O . ILE A 1 97 ? -25.287 -7.074 9.574 1.00 83.75 97 ILE A O 1
ATOM 791 N N . MET A 1 98 ? -23.055 -6.908 9.678 1.00 77.25 98 MET A N 1
ATOM 792 C CA . MET A 1 98 ? -22.989 -7.328 11.082 1.00 77.25 98 MET A CA 1
ATOM 793 C C . MET A 1 98 ? -23.740 -6.373 12.016 1.00 77.25 98 MET A C 1
ATOM 795 O O . MET A 1 98 ? -24.430 -6.838 12.923 1.00 77.25 98 MET A O 1
ATOM 799 N N . ALA A 1 99 ? -23.637 -5.063 11.790 1.00 74.12 99 ALA A N 1
ATOM 800 C CA . ALA A 1 99 ? -24.356 -4.062 12.571 1.00 74.12 99 ALA A CA 1
ATOM 801 C C . ALA A 1 99 ? -25.878 -4.146 12.364 1.00 74.12 99 ALA A C 1
ATOM 803 O O . ALA A 1 99 ? -26.629 -3.993 13.324 1.00 74.12 99 ALA A O 1
ATOM 804 N N . PHE A 1 100 ? -26.342 -4.436 11.147 1.00 77.12 100 PHE A N 1
ATOM 805 C CA . PHE A 1 100 ? -27.762 -4.664 10.873 1.00 77.12 100 PHE A CA 1
ATOM 806 C C . PHE A 1 100 ? -28.289 -5.921 11.585 1.00 77.12 100 PHE A C 1
ATOM 808 O O . PHE A 1 100 ? -29.375 -5.895 12.155 1.00 77.12 100 PHE A O 1
ATOM 815 N N . LEU A 1 101 ? -27.502 -7.003 11.610 1.00 79.81 101 LEU A N 1
ATOM 816 C CA . LEU A 1 101 ? -27.897 -8.278 12.225 1.00 79.81 101 LEU A CA 1
ATOM 817 C C . LEU A 1 101 ? -27.829 -8.286 13.763 1.00 79.81 101 LEU A C 1
ATOM 819 O O . LEU A 1 101 ? -28.628 -8.970 14.397 1.00 79.81 101 LEU A O 1
ATOM 823 N N . ARG A 1 102 ? -26.861 -7.588 14.375 1.00 69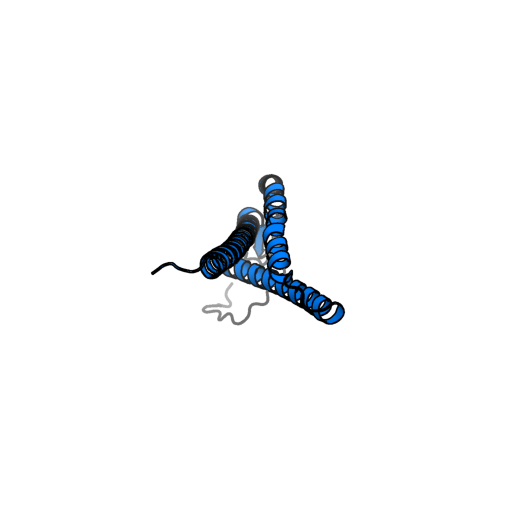.69 102 ARG A N 1
ATOM 824 C CA . ARG A 1 102 ? -26.614 -7.616 15.837 1.00 69.69 102 ARG A CA 1
ATOM 825 C C . ARG A 1 1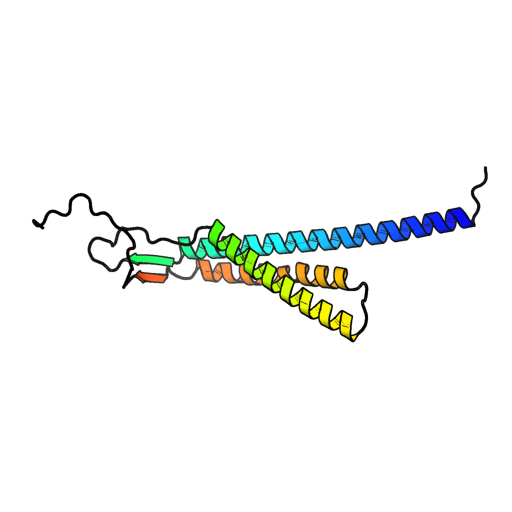02 ? -26.900 -6.294 16.562 1.00 69.69 102 ARG A C 1
ATOM 827 O O . ARG A 1 102 ? -26.790 -6.253 17.784 1.00 69.69 102 ARG A O 1
ATOM 834 N N . GLY A 1 103 ? -27.277 -5.238 15.843 1.00 62.59 103 GLY A N 1
ATOM 835 C CA . GLY A 1 103 ? -27.386 -3.875 16.369 1.00 62.59 103 GLY A CA 1
ATOM 836 C C . GLY A 1 103 ? -26.084 -3.075 16.215 1.00 62.59 103 GLY A C 1
ATOM 837 O O . GLY A 1 103 ? -24.981 -3.626 16.174 1.00 62.59 103 GLY A O 1
ATOM 838 N N . PHE A 1 104 ? -26.208 -1.749 16.095 1.00 58.62 104 PHE A N 1
ATOM 839 C CA . PHE A 1 104 ? -25.088 -0.849 15.804 1.00 58.62 104 PHE A CA 1
ATOM 840 C C . PHE A 1 104 ? -24.210 -0.622 17.045 1.00 58.62 104 PHE A C 1
ATOM 842 O O . PHE A 1 104 ? -24.523 0.189 17.916 1.00 58.62 104 PHE A O 1
ATOM 849 N N . GLU A 1 105 ? -23.088 -1.335 17.136 1.00 62.59 105 GLU A N 1
ATOM 850 C CA . GLU A 1 105 ? -22.117 -1.145 18.214 1.00 62.59 105 GLU A CA 1
ATOM 851 C C . GLU A 1 105 ? -21.029 -0.121 17.843 1.00 62.59 105 GLU A C 1
ATOM 853 O O . GLU A 1 105 ? -20.461 -0.139 16.751 1.00 62.59 105 GLU A O 1
ATOM 858 N N . TRP A 1 106 ? -20.614 0.700 18.817 1.00 57.38 106 TRP A N 1
ATOM 859 C CA . TRP A 1 106 ? -19.497 1.667 18.737 1.00 57.38 106 TRP A CA 1
ATOM 860 C C . TRP A 1 106 ? -18.107 1.049 18.441 1.00 57.38 106 TRP A C 1
ATOM 862 O O . TRP A 1 106 ? -17.079 1.732 18.498 1.00 57.38 106 TRP A O 1
ATOM 872 N N . LYS A 1 107 ? -18.041 -0.248 18.124 1.00 70.50 107 LYS A N 1
ATOM 873 C CA . LYS A 1 107 ? -16.810 -0.991 17.824 1.00 70.50 107 LYS A CA 1
ATOM 874 C C . LYS A 1 107 ? -16.254 -0.710 16.424 1.00 70.50 107 LYS A C 1
ATOM 876 O O . LYS A 1 107 ? -15.117 -1.095 16.162 1.00 70.50 107 LYS A O 1
ATOM 881 N N . PHE A 1 108 ? -16.977 0.016 15.565 1.00 71.50 108 PHE A N 1
ATOM 882 C CA . PHE A 1 108 ? -16.541 0.328 14.198 1.00 71.50 108 PHE A CA 1
ATOM 883 C C . PHE A 1 108 ? -15.175 1.033 14.134 1.00 71.50 108 PHE A C 1
ATOM 885 O O . PHE A 1 108 ? -14.280 0.568 13.436 1.00 71.50 108 PHE A O 1
ATOM 892 N N . ILE A 1 109 ? -14.962 2.097 14.921 1.00 74.19 109 ILE A N 1
ATOM 893 C CA . ILE A 1 109 ? -13.682 2.839 14.934 1.00 74.19 109 ILE A CA 1
ATOM 894 C C . ILE A 1 109 ? -12.528 1.932 15.379 1.00 74.19 109 ILE A C 1
ATOM 896 O O . ILE A 1 109 ? -11.423 1.998 14.841 1.00 74.19 109 ILE A O 1
ATOM 900 N N . SER A 1 110 ? -12.785 1.056 16.353 1.00 77.56 110 SER A N 1
ATOM 901 C CA . SER A 1 110 ? -11.790 0.096 16.834 1.00 77.56 110 SER A CA 1
ATOM 902 C C . SER A 1 110 ? -11.453 -0.948 15.770 1.00 77.56 110 SER A C 1
ATOM 904 O O . SER A 1 110 ? -10.285 -1.291 15.611 1.00 77.56 110 SER A O 1
ATOM 906 N N . LEU A 1 111 ? -12.459 -1.430 15.037 1.00 79.94 111 LEU A N 1
ATOM 907 C CA . LEU A 1 111 ? -12.302 -2.402 13.958 1.00 79.94 111 LEU A CA 1
ATOM 908 C C . LEU A 1 111 ? -11.551 -1.791 12.769 1.00 79.94 111 LEU A C 1
ATOM 910 O O . LEU A 1 111 ? -10.594 -2.385 12.284 1.00 79.94 111 LEU A O 1
ATOM 914 N N . LEU A 1 112 ? -11.892 -0.562 12.375 1.00 80.50 112 LEU A N 1
ATOM 915 C CA . LEU A 1 112 ? -11.166 0.179 11.343 1.00 80.50 112 LEU A CA 1
ATOM 916 C C . LEU A 1 112 ? -9.702 0.409 11.743 1.00 80.50 112 LEU A C 1
ATOM 918 O O . LEU A 1 112 ? -8.796 0.160 10.954 1.00 80.50 112 LEU A O 1
ATOM 922 N N . THR A 1 113 ? -9.456 0.810 12.995 1.00 85.44 113 THR A N 1
ATOM 923 C CA . THR A 1 113 ? -8.092 0.982 13.520 1.00 85.44 113 THR A CA 1
ATOM 924 C C . THR A 1 113 ? -7.297 -0.323 13.457 1.00 85.44 113 THR A C 1
ATOM 926 O O . THR A 1 113 ? -6.128 -0.301 13.070 1.00 85.44 113 THR A O 1
ATOM 929 N N . LEU A 1 114 ? -7.914 -1.453 13.819 1.00 85.56 114 LEU A N 1
ATOM 930 C CA . LEU A 1 114 ? -7.291 -2.778 13.763 1.00 85.56 114 LEU A CA 1
ATOM 931 C C . LEU A 1 114 ? -6.900 -3.147 12.327 1.00 85.56 114 LEU A C 1
ATOM 933 O O . LEU A 1 114 ? -5.774 -3.576 12.086 1.00 85.56 114 LEU A O 1
ATOM 937 N N . ILE A 1 115 ? -7.808 -2.929 11.377 1.00 87.00 115 ILE A N 1
ATOM 938 C CA . ILE A 1 115 ? -7.584 -3.241 9.964 1.00 87.00 115 ILE A CA 1
ATOM 939 C C . ILE A 1 115 ? -6.466 -2.379 9.390 1.00 87.00 115 ILE A C 1
ATOM 941 O O . ILE A 1 115 ? -5.554 -2.919 8.774 1.00 87.00 115 ILE A O 1
ATOM 945 N N . LEU A 1 116 ? -6.458 -1.075 9.663 1.00 89.00 116 LEU A N 1
ATOM 946 C CA . LEU A 1 116 ? -5.376 -0.196 9.216 1.00 89.00 116 LEU A CA 1
ATOM 947 C C . LEU A 1 116 ? -4.010 -0.626 9.779 1.00 89.00 116 LEU A C 1
ATOM 949 O O . LEU A 1 116 ? -3.020 -0.635 9.056 1.00 89.00 116 LEU A O 1
ATOM 953 N N . HIS A 1 117 ? -3.949 -1.064 11.041 1.00 91.12 117 HIS A N 1
ATOM 954 C CA . HIS A 1 117 ? -2.702 -1.579 11.621 1.00 91.12 117 HIS A CA 1
ATOM 955 C C . HIS A 1 117 ? -2.274 -2.931 11.040 1.00 91.12 117 HIS A C 1
ATOM 957 O O . HIS A 1 117 ? -1.078 -3.223 11.027 1.00 91.12 117 HIS A O 1
ATOM 963 N N . SER A 1 118 ? -3.204 -3.746 10.533 1.00 89.81 118 SER A N 1
ATOM 964 C CA . SER A 1 118 ? -2.864 -5.033 9.913 1.00 89.81 118 SER A CA 1
ATOM 965 C C . SER A 1 118 ? -1.963 -4.882 8.680 1.00 89.81 118 SER A C 1
ATOM 967 O O . SER A 1 118 ? -1.214 -5.799 8.363 1.00 89.81 118 SER A O 1
ATOM 969 N N . PHE A 1 119 ? -1.918 -3.699 8.054 1.00 90.94 119 PHE A N 1
ATOM 970 C CA . PHE A 1 119 ? -1.007 -3.406 6.942 1.00 90.94 119 PHE A CA 1
ATOM 971 C C . PHE A 1 119 ? 0.480 -3.407 7.331 1.00 90.94 119 PHE A C 1
ATOM 973 O O . PHE A 1 119 ? 1.329 -3.498 6.447 1.00 90.94 119 PHE A O 1
ATOM 980 N N . ILE A 1 120 ? 0.821 -3.425 8.628 1.00 92.81 120 ILE A N 1
ATOM 981 C CA . ILE A 1 120 ? 2.183 -3.772 9.082 1.00 92.81 120 ILE A CA 1
ATOM 982 C C . ILE A 1 120 ? 2.621 -5.116 8.494 1.00 92.81 120 ILE A C 1
ATOM 984 O O . ILE A 1 120 ? 3.769 -5.269 8.086 1.00 92.81 120 ILE A O 1
ATOM 988 N N . ILE A 1 121 ? 1.702 -6.080 8.413 1.00 91.94 121 ILE A N 1
ATOM 989 C CA . ILE A 1 121 ? 1.975 -7.408 7.865 1.00 91.94 121 ILE A CA 1
ATOM 990 C C . ILE A 1 121 ? 2.406 -7.291 6.397 1.00 91.94 121 ILE A C 1
ATOM 992 O O . ILE A 1 121 ? 3.383 -7.918 5.995 1.00 91.94 121 ILE A O 1
ATOM 996 N N . VAL A 1 122 ? 1.751 -6.424 5.619 1.00 90.25 122 VAL A N 1
ATOM 997 C CA . VAL A 1 122 ? 2.111 -6.153 4.217 1.00 90.25 122 VAL A CA 1
ATOM 998 C C . VAL A 1 122 ? 3.526 -5.587 4.115 1.00 90.25 122 VAL A C 1
ATOM 1000 O O . VAL A 1 122 ? 4.300 -6.045 3.275 1.00 90.25 122 VAL A O 1
ATOM 1003 N N . ILE A 1 123 ? 3.897 -4.648 4.991 1.00 92.00 123 ILE A N 1
ATOM 1004 C CA . ILE A 1 123 ? 5.257 -4.088 5.028 1.00 92.00 123 ILE A CA 1
ATOM 1005 C C . ILE A 1 123 ? 6.281 -5.192 5.307 1.00 92.00 123 ILE A C 1
ATOM 1007 O O . ILE A 1 123 ? 7.272 -5.301 4.585 1.00 92.00 123 ILE A O 1
ATOM 1011 N N . ILE A 1 124 ? 6.031 -6.036 6.313 1.00 92.94 124 ILE A N 1
ATOM 1012 C CA . ILE A 1 124 ? 6.930 -7.137 6.687 1.00 92.94 124 ILE A CA 1
ATOM 1013 C C . ILE A 1 124 ? 7.112 -8.105 5.516 1.00 92.94 124 ILE A C 1
ATOM 1015 O O . ILE A 1 124 ? 8.244 -8.358 5.112 1.00 92.94 124 ILE A O 1
ATOM 1019 N N . PHE A 1 125 ? 6.025 -8.613 4.930 1.00 92.31 125 PHE A N 1
ATOM 1020 C CA . PHE A 1 125 ? 6.118 -9.564 3.819 1.00 92.31 125 PHE A CA 1
ATOM 1021 C C . PHE A 1 125 ? 6.790 -8.969 2.585 1.00 92.31 125 PHE A C 1
ATOM 1023 O O . PHE A 1 125 ? 7.611 -9.639 1.966 1.00 92.31 125 PHE A O 1
ATOM 1030 N N . THR A 1 126 ? 6.498 -7.712 2.257 1.00 88.88 126 THR A N 1
ATOM 1031 C CA . THR A 1 126 ? 7.157 -7.030 1.135 1.00 88.88 126 THR A CA 1
ATOM 1032 C C . THR A 1 126 ? 8.654 -6.871 1.410 1.00 88.88 126 THR A C 1
ATOM 1034 O O . THR A 1 126 ? 9.477 -7.110 0.534 1.00 88.88 126 THR A O 1
ATOM 1037 N N . SER A 1 127 ? 9.029 -6.559 2.654 1.00 89.00 127 SER A N 1
ATOM 1038 C CA . SER A 1 127 ? 10.434 -6.413 3.056 1.00 89.00 127 SER A CA 1
ATOM 1039 C C . SER A 1 127 ? 11.191 -7.740 2.976 1.00 89.00 127 SER A C 1
ATOM 1041 O O . SER A 1 127 ? 12.325 -7.781 2.506 1.00 89.00 127 SER A O 1
ATOM 1043 N N . LEU A 1 128 ? 10.551 -8.843 3.374 1.00 90.50 128 LEU A N 1
ATOM 1044 C CA . LEU A 1 128 ? 11.121 -10.189 3.274 1.00 90.50 128 LEU A CA 1
ATOM 1045 C C . LEU A 1 128 ? 11.368 -10.626 1.825 1.00 90.50 128 LEU A C 1
ATOM 1047 O O . LEU A 1 128 ? 12.224 -11.474 1.586 1.00 90.50 128 LEU A O 1
ATOM 1051 N N . GLN A 1 129 ? 10.652 -10.051 0.857 1.00 85.62 129 GLN A N 1
ATOM 1052 C CA . GLN A 1 129 ? 10.861 -10.345 -0.559 1.00 85.62 129 GLN A CA 1
ATOM 1053 C C . GLN A 1 129 ? 12.096 -9.630 -1.130 1.00 85.62 129 GLN A C 1
ATOM 1055 O O . GLN A 1 129 ? 12.626 -10.080 -2.146 1.00 85.62 129 GLN A O 1
ATOM 1060 N N . ILE A 1 130 ? 12.574 -8.537 -0.515 1.00 85.81 130 ILE A N 1
ATOM 1061 C CA . ILE A 1 130 ? 13.652 -7.691 -1.069 1.00 85.81 130 ILE A CA 1
ATOM 1062 C C . ILE A 1 130 ? 14.928 -8.488 -1.393 1.00 85.81 130 ILE A C 1
ATOM 1064 O O . ILE A 1 130 ? 15.428 -8.351 -2.512 1.00 85.81 130 ILE A O 1
ATOM 1068 N N . PRO A 1 131 ? 15.451 -9.358 -0.503 1.00 83.75 131 PRO A N 1
ATOM 1069 C CA . PRO A 1 131 ? 16.650 -10.140 -0.806 1.00 83.75 131 PRO A CA 1
ATOM 1070 C C . PRO A 1 131 ? 16.476 -11.045 -2.032 1.00 83.75 131 PRO A C 1
ATOM 1072 O O . PRO A 1 131 ? 17.387 -11.156 -2.852 1.00 83.75 131 PRO A O 1
ATOM 1075 N N . PHE A 1 132 ? 15.291 -11.643 -2.196 1.00 82.38 132 PHE A N 1
ATOM 1076 C CA . PHE A 1 132 ? 14.971 -12.462 -3.364 1.00 82.38 132 PHE A CA 1
ATOM 1077 C C . PHE A 1 132 ? 14.917 -11.614 -4.633 1.00 82.38 132 PHE A C 1
ATOM 1079 O O . PHE A 1 132 ? 15.508 -11.985 -5.641 1.00 82.38 132 PHE A O 1
ATOM 1086 N N . MET A 1 133 ? 14.276 -10.444 -4.576 1.00 81.50 133 MET A N 1
ATOM 1087 C CA . MET A 1 133 ? 14.203 -9.536 -5.721 1.00 81.50 133 MET A CA 1
ATOM 1088 C C . MET A 1 133 ? 15.592 -9.106 -6.194 1.00 81.50 133 MET A C 1
ATOM 1090 O O . MET A 1 133 ? 15.851 -9.109 -7.394 1.00 81.50 133 MET A O 1
ATOM 1094 N N . ILE A 1 134 ? 16.513 -8.795 -5.279 1.00 83.62 134 ILE A N 1
ATOM 1095 C CA . ILE A 1 134 ? 17.880 -8.396 -5.640 1.00 83.62 134 ILE A CA 1
ATOM 1096 C C . ILE A 1 134 ? 18.653 -9.569 -6.259 1.00 83.62 134 ILE A C 1
ATOM 1098 O O . ILE A 1 134 ? 19.327 -9.366 -7.271 1.00 83.62 134 ILE A O 1
ATOM 1102 N N . GLY A 1 135 ? 18.524 -10.776 -5.699 1.00 78.12 135 GLY A N 1
ATOM 1103 C CA . GLY A 1 135 ? 19.272 -11.960 -6.136 1.00 78.12 135 GLY A CA 1
ATOM 1104 C C . GLY A 1 135 ? 18.796 -12.598 -7.447 1.00 78.12 135 GLY A C 1
ATOM 1105 O O . GLY A 1 135 ? 19.565 -13.315 -8.082 1.00 78.12 135 GLY A O 1
ATOM 1106 N N . VAL A 1 136 ? 17.555 -12.348 -7.872 1.00 81.25 136 VAL A N 1
ATOM 1107 C CA . VAL A 1 136 ? 16.993 -12.938 -9.098 1.00 81.25 136 VAL A CA 1
ATOM 1108 C C . VAL A 1 136 ? 17.494 -12.186 -10.349 1.00 81.25 136 VAL A C 1
ATOM 1110 O O . VAL A 1 136 ? 17.501 -10.946 -10.349 1.00 81.25 136 VAL A O 1
ATOM 1113 N N . PRO A 1 137 ? 17.932 -12.901 -11.411 1.00 80.00 137 PRO A N 1
ATOM 1114 C CA . PRO A 1 137 ? 18.337 -12.292 -12.680 1.00 80.00 137 PRO A CA 1
ATOM 1115 C C . PRO A 1 137 ? 17.154 -11.628 -13.397 1.00 80.00 137 PRO A C 1
ATOM 1117 O O . PRO A 1 137 ? 15.995 -11.902 -13.094 1.00 80.00 137 PRO A O 1
ATOM 1120 N N . LYS A 1 138 ? 17.446 -10.744 -14.357 1.00 82.56 138 LYS A N 1
ATOM 1121 C CA . LYS A 1 138 ? 16.401 -10.064 -15.133 1.00 82.56 138 LYS A CA 1
ATOM 1122 C C . LYS A 1 138 ? 15.583 -11.076 -15.938 1.00 82.56 138 LYS A C 1
ATOM 1124 O O . LYS A 1 138 ? 16.149 -11.943 -16.603 1.00 82.56 138 LYS A O 1
ATOM 1129 N N . ALA A 1 139 ? 14.263 -10.945 -15.888 1.00 78.12 139 ALA A N 1
ATOM 1130 C CA . ALA A 1 139 ? 13.347 -11.671 -16.750 1.00 78.12 139 ALA A CA 1
ATOM 1131 C C . ALA A 1 139 ? 13.165 -10.883 -18.051 1.00 78.12 139 ALA A C 1
ATOM 1133 O O . ALA A 1 139 ? 12.809 -9.706 -18.010 1.00 78.12 139 ALA A O 1
ATOM 1134 N N . SER A 1 140 ? 13.418 -11.529 -19.189 1.00 72.69 140 SER A N 1
ATOM 1135 C CA . SER A 1 140 ? 13.221 -10.924 -20.505 1.00 72.69 140 SER A CA 1
ATOM 1136 C C . SER A 1 140 ? 11.855 -11.308 -21.062 1.00 72.69 140 SER A C 1
ATOM 1138 O O . SER A 1 140 ? 11.515 -12.492 -21.114 1.00 72.69 140 SER A O 1
ATOM 1140 N N . PHE A 1 141 ? 11.078 -10.309 -21.468 1.00 73.00 141 PHE A N 1
ATOM 1141 C CA . PHE A 1 141 ? 9.788 -10.488 -22.119 1.00 73.00 141 PHE A CA 1
ATOM 1142 C C . PHE A 1 141 ? 9.860 -9.924 -23.536 1.00 73.00 141 PHE A C 1
ATOM 1144 O O . PHE A 1 141 ? 10.169 -8.751 -23.734 1.00 73.00 141 PHE A O 1
ATOM 1151 N N . ALA A 1 142 ? 9.562 -10.768 -24.521 1.00 68.81 142 ALA A N 1
ATOM 1152 C CA . ALA A 1 142 ? 9.494 -10.367 -25.918 1.00 68.81 142 ALA A CA 1
ATOM 1153 C C . ALA A 1 142 ? 8.048 -10.030 -26.297 1.00 68.81 142 ALA A C 1
ATOM 1155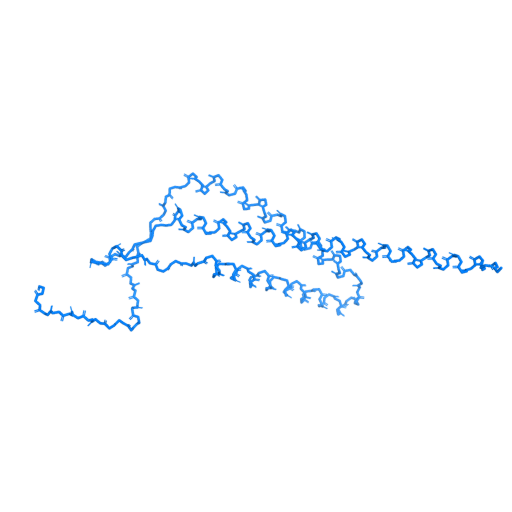 O O . ALA A 1 142 ? 7.150 -10.861 -26.131 1.00 68.81 142 ALA A O 1
ATOM 1156 N N . ILE A 1 143 ? 7.819 -8.828 -26.823 1.00 64.94 143 ILE A N 1
ATOM 1157 C CA . ILE A 1 143 ? 6.523 -8.448 -27.389 1.00 64.94 143 ILE A CA 1
ATOM 1158 C C . ILE A 1 143 ? 6.452 -9.008 -28.814 1.00 64.94 143 ILE A C 1
ATOM 1160 O O . ILE A 1 143 ? 7.183 -8.562 -29.700 1.00 64.94 143 ILE A O 1
ATOM 1164 N N . VAL A 1 144 ? 5.596 -10.017 -29.005 1.00 63.09 144 VAL A N 1
ATOM 1165 C CA . VAL A 1 144 ? 5.419 -10.747 -30.278 1.00 63.09 144 VAL A CA 1
ATOM 1166 C C . VAL A 1 144 ? 4.356 -10.099 -31.172 1.00 63.09 144 VAL A C 1
ATOM 1168 O O . VAL A 1 144 ? 4.414 -10.237 -32.389 1.00 63.09 144 VAL A O 1
ATOM 1171 N N . ASP A 1 145 ? 3.409 -9.369 -30.582 1.00 55.44 145 ASP A N 1
ATOM 1172 C CA . ASP A 1 145 ? 2.335 -8.681 -31.296 1.00 55.44 145 ASP A CA 1
ATOM 1173 C C . ASP A 1 145 ? 2.001 -7.360 -30.585 1.00 55.44 145 ASP A C 1
ATOM 1175 O O . ASP A 1 145 ? 1.919 -7.312 -29.354 1.00 55.44 145 ASP A O 1
ATOM 1179 N N . ALA A 1 146 ? 1.853 -6.282 -31.353 1.00 61.50 146 ALA A N 1
ATOM 1180 C CA . ALA A 1 146 ? 1.555 -4.944 -30.857 1.00 61.50 146 ALA A CA 1
ATOM 1181 C C . ALA A 1 146 ? 0.581 -4.251 -31.818 1.00 61.50 146 ALA A C 1
ATOM 1183 O O . ALA A 1 146 ? 0.910 -3.954 -32.966 1.00 61.50 146 ALA A O 1
ATOM 1184 N N . SER A 1 147 ? -0.630 -3.963 -31.338 1.00 56.22 147 SER A N 1
ATOM 1185 C CA . SER A 1 147 ? -1.626 -3.214 -32.105 1.00 56.22 147 SER A CA 1
ATOM 1186 C C . SER A 1 147 ? -1.281 -1.726 -32.082 1.00 56.22 147 SER A C 1
ATOM 1188 O O . SER A 1 147 ? -1.635 -1.016 -31.140 1.00 56.22 147 SER A O 1
ATOM 1190 N N . VAL A 1 148 ? -0.628 -1.234 -33.132 1.00 56.69 148 VAL A N 1
ATOM 1191 C CA . VAL A 1 148 ? -0.322 0.194 -33.266 1.00 56.69 148 VAL A CA 1
ATOM 1192 C C . VAL A 1 148 ? -1.588 0.948 -33.681 1.00 56.69 148 VAL A C 1
ATOM 1194 O O . VAL A 1 148 ? -2.063 0.816 -34.808 1.00 56.69 148 VAL A O 1
ATOM 1197 N N . GLN A 1 149 ? -2.162 1.740 -32.776 1.00 46.38 149 GLN A N 1
ATOM 1198 C CA . GLN A 1 149 ? -3.259 2.644 -33.124 1.00 46.38 149 GLN A CA 1
ATOM 1199 C C . GLN A 1 149 ? -2.686 3.986 -33.599 1.00 46.38 149 GLN A C 1
ATOM 1201 O O . GLN A 1 149 ? -1.967 4.652 -32.864 1.00 46.38 149 GLN A O 1
ATOM 1206 N N . ASN A 1 150 ? -3.041 4.392 -34.824 1.00 50.62 150 ASN A N 1
ATOM 1207 C CA . ASN A 1 150 ? -2.784 5.728 -35.382 1.00 50.62 150 ASN A CA 1
ATOM 1208 C C . ASN A 1 150 ? -1.298 6.146 -35.507 1.00 50.62 150 ASN A C 1
ATOM 1210 O O . ASN A 1 150 ? -0.878 7.190 -35.013 1.00 50.62 150 ASN A O 1
ATOM 1214 N N . VAL A 1 151 ? -0.499 5.380 -36.255 1.00 54.16 151 VAL A N 1
ATOM 1215 C CA . VAL A 1 151 ? 0.810 5.848 -36.754 1.00 54.16 151 VAL A CA 1
ATOM 1216 C C . VAL A 1 151 ? 0.638 6.572 -38.086 1.00 54.16 151 VAL A C 1
ATOM 1218 O O . VAL A 1 151 ? 0.171 5.991 -39.063 1.00 54.16 151 VAL A O 1
ATOM 1221 N N . THR A 1 152 ? 1.050 7.840 -38.142 1.00 51.62 152 THR A N 1
ATOM 1222 C CA . THR A 1 152 ? 1.205 8.568 -39.409 1.00 51.62 152 THR A CA 1
ATOM 1223 C C . THR A 1 152 ? 2.659 8.425 -39.846 1.00 51.62 152 THR A C 1
ATOM 1225 O O . THR A 1 152 ? 3.541 9.075 -39.289 1.00 51.62 152 THR A O 1
ATOM 1228 N N . PHE A 1 153 ? 2.935 7.546 -40.808 1.00 53.22 153 PHE A N 1
ATOM 1229 C CA . PHE A 1 153 ? 4.281 7.396 -41.361 1.00 53.22 153 PHE A CA 1
ATOM 1230 C C . PHE A 1 153 ? 4.597 8.593 -42.264 1.00 53.22 153 PHE A C 1
ATOM 1232 O O . PHE A 1 153 ? 4.142 8.659 -43.405 1.00 53.22 153 PHE A O 1
ATOM 1239 N N . TYR A 1 154 ? 5.375 9.551 -41.763 1.00 44.88 154 TYR A N 1
ATOM 1240 C CA . TYR A 1 154 ? 5.984 10.576 -42.607 1.00 44.88 154 TYR A CA 1
ATOM 1241 C C . TYR A 1 154 ? 7.291 9.997 -43.175 1.00 44.88 154 TYR A C 1
ATOM 1243 O O . TYR A 1 154 ? 8.202 9.695 -42.412 1.00 44.88 154 TYR A O 1
ATOM 1251 N N . ASN A 1 155 ? 7.358 9.830 -44.502 1.00 52.25 155 ASN A N 1
ATOM 1252 C CA . ASN A 1 155 ? 8.451 9.210 -45.280 1.00 52.25 155 ASN A CA 1
ATOM 1253 C C . ASN A 1 155 ? 8.559 7.671 -45.262 1.00 52.25 155 ASN A C 1
ATOM 1255 O O . ASN A 1 155 ? 9.633 7.121 -45.036 1.00 52.25 155 ASN A O 1
ATOM 1259 N N . ALA A 1 156 ? 7.490 6.958 -45.622 1.00 49.88 156 ALA A N 1
ATOM 1260 C CA . ALA A 1 156 ? 7.646 5.604 -46.162 1.00 49.88 156 ALA A CA 1
ATOM 1261 C C . ALA A 1 156 ? 7.945 5.687 -47.674 1.00 49.88 156 ALA A C 1
ATOM 1263 O O . ALA A 1 156 ? 7.023 5.799 -48.482 1.00 49.88 156 ALA A O 1
ATOM 1264 N N . SER A 1 157 ? 9.219 5.679 -48.081 1.00 50.75 157 SER A N 1
ATOM 1265 C CA . SER A 1 157 ? 9.582 5.508 -49.497 1.00 50.75 157 SER A CA 1
ATOM 1266 C C . SER A 1 157 ? 9.698 4.021 -49.842 1.00 50.75 157 SER A C 1
ATOM 1268 O O . SER A 1 157 ? 10.413 3.284 -49.167 1.00 50.75 157 SER A O 1
ATOM 1270 N N . VAL A 1 158 ? 9.039 3.592 -50.924 1.00 50.94 158 VAL A N 1
ATOM 1271 C CA . VAL A 1 158 ? 9.073 2.223 -51.493 1.00 50.94 158 VAL A CA 1
ATOM 1272 C C . VAL A 1 158 ? 10.403 1.967 -52.226 1.00 50.94 158 VAL A C 1
ATOM 1274 O O . VAL A 1 158 ? 10.441 1.609 -53.397 1.00 50.94 158 VAL A O 1
ATOM 1277 N N . SER A 1 159 ? 11.519 2.226 -51.555 1.00 46.12 159 SER A N 1
ATOM 1278 C CA . SER A 1 159 ? 12.868 1.967 -52.071 1.00 46.12 159 SER A CA 1
ATOM 1279 C C . SER A 1 159 ? 13.804 1.429 -50.987 1.00 46.12 159 SER A C 1
ATOM 1281 O O . SER A 1 159 ? 14.997 1.727 -51.010 1.00 46.12 159 SER A O 1
ATOM 1283 N N . GLY A 1 160 ? 13.253 0.700 -50.013 1.00 39.47 160 GLY A N 1
ATOM 1284 C CA . GLY A 1 160 ? 14.048 -0.226 -49.206 1.00 39.47 160 GLY A CA 1
ATOM 1285 C C . GLY A 1 160 ? 14.444 -1.427 -50.048 1.00 39.47 160 GLY A C 1
ATOM 1286 O O . GLY A 1 160 ? 13.530 -1.984 -50.697 1.00 39.47 160 GLY A O 1
#

pLDDT: mean 78.53, std 12.86, range [39.47, 94.19]

Sequence (160 aa):
MTVSLREKLRIKELIGLLSRIDVKWFKLARGLAIFIIAILFLTYTTIYVIENKIDIHFMLKGFEEIPPEVPTFDMILFSRALQAFLVLFIVGMVASIMAFLRGFEWKFISLLTLILHSFIIVIIFTSLQIPFMIGVPKASFAIVDASVQNVTFYNASVSG

Foldseek 3Di:
DDDDPVVVVVVVVVVVVVVVVVVLVVLLVVLQVLLVVLLVLVLVLVVCCCVPAEAEAEPDPPRRPPDDDDQDSVNSSVVSVVVVVVVVVVVVVVLVVVCVVPNNDPCVSVVSSVVSNCSVVSNVVSVVCVVVSVPDHHDYDYDHDDDDDDDDDDDPDPPD

Radius of gyration: 27.2 Å; chains: 1; bounding box: 47×44×98 Å